Protein AF-A0A7C1U341-F1 (afdb_monomer_lite)

Radius of gyration: 25.98 Å; chains: 1; bounding box: 57×52×59 Å

Sequence (168 aa):
TRSGGLAPYSNKGPGVALSAPAGGSGEGVLSLSNTGALLPDADGYAAYNGTSLAAAEVSAAVSLLLSYSPGLSAGQVLDLLQKTAQPFPQGSGCDQGVCGAGILDVAAALREAPVIAAAASAAPAPASSGGGGGCVMKGGTGDLSWGMFFFWLLFLRRKCIGRHEAGR

Foldseek 3Di:
DVLLADAPPDAWFQPAAAWEDFAHDVGFDKDWDAPDPPDGDDIDIDGGGDVVVRVVVLVVLLVVLCVQPVPDDPVNSSCLQLVQADAGDPPRNDDCGTNHSHYGDSPSSSVPRDRPPPPCPPPPDPPPDDDDDDDDDDDDDDDDDDDDPDDDDDDDDDDDDDDDDDDD

Secondary structure (DSSP, 8-state):
-TTSPPPTT---STT---B-----TT-PEEEEEE--SSS---EEEEEE-SHHHHHHHHHHHHHHHHHH-TT--HHHHHHHHHHTPBPPPTTSS--HHHH-S-B--HHHHHHHS----------------------------------S----S---------------

Structure (mmCIF, N/CA/C/O backbone):
data_AF-A0A7C1U341-F1
#
_entry.id   AF-A0A7C1U341-F1
#
loop_
_atom_site.group_PDB
_atom_site.id
_atom_site.type_symbol
_atom_site.label_atom_id
_atom_site.label_alt_id
_atom_site.label_comp_id
_atom_site.label_asym_id
_atom_site.label_entity_id
_atom_site.label_seq_id
_atom_site.pdbx_PDB_ins_code
_atom_site.Cartn_x
_atom_site.Cartn_y
_atom_site.Cartn_z
_atom_site.occupancy
_atom_site.B_iso_or_equiv
_atom_site.auth_seq_id
_atom_site.auth_comp_id
_atom_site.auth_asym_id
_atom_site.auth_atom_id
_atom_site.pdbx_PDB_model_num
ATOM 1 N N . THR A 1 1 ? 10.701 -0.192 -0.120 1.00 88.62 1 THR A N 1
ATOM 2 C CA . THR A 1 1 ? 11.593 -1.127 -0.847 1.00 88.62 1 THR A CA 1
ATOM 3 C C . THR A 1 1 ? 11.441 -2.530 -0.277 1.00 88.62 1 THR A C 1
ATOM 5 O O . THR A 1 1 ? 10.748 -2.677 0.725 1.00 88.62 1 THR A O 1
ATOM 8 N N . ARG A 1 2 ? 12.083 -3.561 -0.860 1.00 87.50 2 ARG A N 1
ATOM 9 C CA . ARG A 1 2 ? 12.055 -4.944 -0.324 1.00 87.50 2 ARG A CA 1
ATOM 10 C C . ARG A 1 2 ? 12.492 -5.031 1.146 1.00 87.50 2 ARG A C 1
ATOM 12 O O . ARG A 1 2 ? 11.953 -5.832 1.892 1.00 87.50 2 ARG A O 1
ATOM 19 N N . SER A 1 3 ? 13.437 -4.193 1.571 1.00 88.56 3 SER A N 1
ATOM 20 C CA . SER A 1 3 ? 13.925 -4.138 2.955 1.00 88.56 3 SER A CA 1
ATOM 21 C C . SER A 1 3 ? 13.025 -3.343 3.911 1.00 88.56 3 SER A C 1
ATOM 23 O O . SER A 1 3 ? 13.414 -3.111 5.049 1.00 88.56 3 SER A O 1
ATOM 25 N N . GLY A 1 4 ? 11.860 -2.864 3.458 1.00 89.38 4 GLY A N 1
ATOM 26 C CA . GLY A 1 4 ? 10.988 -1.976 4.236 1.00 89.38 4 GLY A CA 1
ATOM 27 C C . GLY A 1 4 ? 11.479 -0.524 4.326 1.00 89.38 4 GLY A C 1
ATOM 28 O O . GLY A 1 4 ? 10.895 0.270 5.053 1.00 89.38 4 GLY A O 1
ATOM 29 N N . GLY A 1 5 ? 12.534 -0.166 3.585 1.00 90.44 5 GLY A N 1
ATOM 30 C CA . GLY A 1 5 ? 13.067 1.197 3.503 1.00 90.44 5 GLY A CA 1
ATOM 31 C C . GLY A 1 5 ? 12.276 2.127 2.582 1.00 90.44 5 GLY A C 1
ATOM 32 O O . GLY A 1 5 ? 11.549 1.666 1.691 1.00 90.44 5 GLY A O 1
ATOM 33 N N . LEU A 1 6 ? 12.475 3.439 2.746 1.00 91.31 6 LEU A N 1
ATOM 34 C CA . LEU A 1 6 ? 11.932 4.450 1.833 1.00 91.31 6 LEU A CA 1
ATOM 35 C C . LEU A 1 6 ? 12.548 4.302 0.434 1.00 91.31 6 LEU A C 1
ATOM 37 O O . LEU A 1 6 ? 13.767 4.231 0.280 1.00 91.31 6 LEU A O 1
ATOM 41 N N . ALA A 1 7 ? 11.713 4.270 -0.605 1.00 92.44 7 ALA A N 1
ATOM 42 C CA . ALA A 1 7 ? 12.200 4.290 -1.981 1.00 92.44 7 ALA A CA 1
ATOM 43 C C . ALA A 1 7 ? 12.650 5.712 -2.379 1.00 92.44 7 ALA A C 1
ATOM 45 O O . ALA A 1 7 ? 11.974 6.676 -2.017 1.00 92.44 7 ALA A O 1
ATOM 46 N N . PRO A 1 8 ? 13.732 5.874 -3.165 1.00 90.06 8 PRO A N 1
ATOM 47 C CA . PRO A 1 8 ? 14.307 7.191 -3.466 1.00 90.06 8 PRO A CA 1
ATOM 48 C C . PRO A 1 8 ? 13.370 8.116 -4.260 1.00 90.06 8 PRO A C 1
ATOM 50 O O . PRO A 1 8 ? 13.494 9.333 -4.171 1.00 90.06 8 PRO A O 1
ATOM 53 N N . TYR A 1 9 ? 12.427 7.549 -5.016 1.00 90.88 9 TYR A N 1
ATOM 54 C CA . TYR A 1 9 ? 11.414 8.281 -5.784 1.00 90.88 9 TYR A CA 1
ATOM 55 C C . TYR A 1 9 ? 10.134 8.581 -4.991 1.00 90.88 9 TYR A C 1
ATOM 57 O O . TYR A 1 9 ? 9.243 9.250 -5.510 1.00 90.88 9 TYR A O 1
ATOM 65 N N . SER A 1 10 ? 9.982 8.044 -3.776 1.00 91.56 10 SER A N 1
ATOM 66 C CA . SER A 1 10 ? 8.745 8.211 -3.016 1.00 91.56 10 SER A CA 1
ATOM 67 C C . SER A 1 10 ? 8.647 9.618 -2.436 1.00 91.56 10 SER A C 1
ATOM 69 O O . SER A 1 10 ? 9.589 10.123 -1.820 1.00 91.56 10 SER A O 1
ATOM 71 N N . ASN A 1 11 ? 7.464 10.219 -2.559 1.00 92.31 11 ASN A N 1
ATOM 72 C CA . ASN A 1 11 ? 7.125 11.401 -1.776 1.00 92.31 11 ASN A CA 1
ATOM 73 C C . ASN A 1 11 ? 7.033 11.034 -0.287 1.00 92.31 11 ASN A C 1
ATOM 75 O O . ASN A 1 11 ? 6.775 9.881 0.066 1.00 92.31 11 ASN A O 1
ATOM 79 N N . LYS A 1 12 ? 7.271 12.029 0.572 1.00 94.31 12 LYS A N 1
ATOM 80 C CA . LYS A 1 12 ? 7.336 11.895 2.031 1.00 94.31 12 LYS A CA 1
ATOM 81 C C . LYS A 1 12 ? 6.703 13.094 2.725 1.00 94.31 12 LYS A C 1
ATOM 83 O O . LYS A 1 12 ? 6.685 14.188 2.157 1.00 94.31 12 LYS A O 1
ATOM 88 N N . GLY A 1 13 ? 6.242 12.892 3.953 1.00 93.62 13 GLY A N 1
ATOM 89 C CA . GLY A 1 13 ? 5.710 13.942 4.818 1.00 93.62 13 GLY A CA 1
ATOM 90 C C . GLY A 1 13 ? 4.380 13.570 5.480 1.00 93.62 13 GLY A C 1
ATOM 91 O O . GLY A 1 13 ? 3.850 12.483 5.250 1.00 93.62 13 GLY A O 1
ATOM 92 N N . PRO A 1 14 ? 3.793 14.500 6.253 1.00 89.88 14 PRO A N 1
ATOM 93 C CA . PRO A 1 14 ? 2.654 14.216 7.130 1.00 89.88 14 PRO A CA 1
ATOM 94 C C . PRO A 1 14 ? 1.353 13.880 6.388 1.00 89.88 14 PRO A C 1
ATOM 96 O O . PRO A 1 14 ? 0.421 13.366 6.991 1.00 89.88 14 PRO A O 1
ATOM 99 N N . GLY A 1 15 ? 1.268 14.168 5.085 1.00 92.69 15 GLY A N 1
ATOM 100 C CA . GLY A 1 15 ? 0.119 13.795 4.254 1.00 92.69 15 GLY A CA 1
ATOM 101 C C . GLY A 1 15 ? 0.118 12.330 3.801 1.00 92.69 15 GLY A C 1
ATOM 102 O O . GLY A 1 15 ? -0.843 11.898 3.168 1.00 92.69 15 GLY A O 1
ATOM 103 N N . VAL A 1 16 ? 1.181 11.565 4.074 1.00 95.75 16 VAL A N 1
ATOM 104 C CA . VAL A 1 16 ? 1.242 10.138 3.734 1.00 95.75 16 VAL A CA 1
ATOM 105 C C . VAL A 1 16 ? 0.470 9.344 4.784 1.00 95.75 16 VAL A C 1
ATOM 107 O O . VAL A 1 16 ? 0.831 9.335 5.955 1.00 95.75 16 VAL A O 1
ATOM 110 N N . ALA A 1 17 ? -0.586 8.649 4.365 1.00 95.62 17 ALA A N 1
ATOM 111 C CA . ALA A 1 17 ? -1.408 7.860 5.279 1.00 95.62 17 ALA A CA 1
ATOM 112 C C . ALA A 1 17 ? -0.734 6.546 5.715 1.00 95.62 17 ALA A C 1
ATOM 114 O O . ALA A 1 17 ? -0.780 6.181 6.890 1.00 95.62 17 ALA A O 1
ATOM 115 N N . LEU A 1 18 ? -0.128 5.833 4.764 1.00 96.44 18 LEU A N 1
ATOM 116 C CA . LEU A 1 18 ? 0.410 4.477 4.894 1.00 96.44 18 LEU A CA 1
ATOM 117 C C . LEU A 1 18 ? 1.380 4.223 3.727 1.00 96.44 18 LEU A C 1
ATOM 119 O O . LEU A 1 18 ? 1.211 4.793 2.648 1.00 96.44 18 LEU A O 1
ATOM 123 N N . SER A 1 19 ? 2.353 3.336 3.920 1.00 97.00 19 SER A N 1
ATOM 124 C CA . SER A 1 19 ? 3.247 2.837 2.873 1.00 97.00 19 SER A CA 1
ATOM 125 C C . SER A 1 19 ? 2.896 1.412 2.440 1.00 97.00 19 SER A C 1
ATOM 127 O O . SER A 1 19 ? 2.407 0.611 3.228 1.00 97.00 19 SER A O 1
ATOM 129 N N . ALA A 1 20 ? 3.215 1.056 1.198 1.00 96.56 20 ALA A N 1
ATOM 130 C CA . ALA A 1 20 ? 3.124 -0.316 0.699 1.00 96.56 20 ALA A CA 1
ATOM 131 C C . ALA A 1 20 ? 4.317 -0.640 -0.225 1.00 96.56 20 ALA A C 1
ATOM 133 O O . ALA A 1 20 ? 4.991 0.281 -0.713 1.00 96.56 20 ALA A O 1
ATOM 134 N N . PRO A 1 21 ? 4.637 -1.926 -0.441 1.00 93.94 21 PRO A N 1
ATOM 135 C CA . PRO A 1 21 ? 5.642 -2.357 -1.407 1.00 93.94 21 PRO A CA 1
ATOM 136 C C . PRO A 1 21 ? 5.438 -1.783 -2.824 1.00 93.94 21 PRO A C 1
ATOM 138 O O . PRO A 1 21 ? 4.466 -2.036 -3.517 1.00 93.94 21 PRO A O 1
ATOM 141 N N . ALA A 1 22 ? 6.420 -1.015 -3.297 1.00 93.06 22 ALA A N 1
ATOM 142 C CA . ALA A 1 22 ? 6.383 -0.363 -4.614 1.00 93.06 22 ALA A CA 1
ATOM 143 C C . ALA A 1 22 ? 7.684 -0.527 -5.412 1.00 93.06 22 ALA A C 1
ATOM 145 O O . ALA A 1 22 ? 7.913 0.196 -6.383 1.00 93.06 22 ALA A O 1
ATOM 146 N N . GLY A 1 23 ? 8.554 -1.433 -4.965 1.00 91.56 23 GLY A N 1
ATOM 147 C CA . GLY A 1 23 ? 9.888 -1.643 -5.511 1.00 91.56 23 GLY A CA 1
ATOM 148 C C . GLY A 1 23 ? 10.966 -0.722 -4.922 1.00 91.56 23 GLY A C 1
ATOM 149 O O . GLY A 1 23 ? 10.809 -0.163 -3.827 1.00 91.56 23 GLY A O 1
ATOM 150 N N . GLY A 1 24 ? 12.104 -0.626 -5.603 1.00 88.69 24 GLY A N 1
ATOM 151 C CA . GLY A 1 24 ? 13.280 0.138 -5.194 1.00 88.69 24 GLY A CA 1
ATOM 152 C C . GLY A 1 24 ? 14.427 0.025 -6.198 1.00 88.69 24 GLY A C 1
ATOM 153 O O . GLY A 1 24 ? 14.288 -0.576 -7.262 1.00 88.69 24 GLY A O 1
ATOM 154 N N . SER A 1 25 ? 15.581 0.605 -5.865 1.00 82.19 25 SER A N 1
ATOM 155 C CA . SER A 1 25 ? 16.777 0.552 -6.714 1.00 82.19 25 SER A CA 1
ATOM 156 C C . SER A 1 25 ? 17.189 -0.896 -6.995 1.00 82.19 25 SER A C 1
ATOM 158 O O . SER A 1 25 ? 17.672 -1.580 -6.099 1.00 82.19 25 SER A O 1
ATOM 160 N N . GLY A 1 26 ? 16.979 -1.353 -8.233 1.00 80.50 26 GLY A N 1
ATOM 161 C CA . GLY A 1 26 ? 17.281 -2.722 -8.668 1.00 80.50 26 GLY A CA 1
ATOM 162 C C . GLY A 1 26 ? 16.271 -3.792 -8.234 1.00 80.50 26 GLY A C 1
ATOM 163 O O . GLY A 1 26 ? 16.487 -4.959 -8.527 1.00 80.50 26 GLY A O 1
ATOM 164 N N . GLU A 1 27 ? 15.171 -3.421 -7.572 1.00 86.56 27 GLU A N 1
ATOM 165 C CA . GLU A 1 27 ? 14.247 -4.367 -6.929 1.00 86.56 27 GLU A CA 1
ATOM 166 C C . GLU A 1 27 ? 12.787 -4.024 -7.243 1.00 86.56 27 GLU A C 1
ATOM 168 O O . GLU A 1 27 ? 12.045 -3.578 -6.368 1.00 86.56 27 GLU A O 1
ATOM 173 N N . GLY A 1 28 ? 12.383 -4.184 -8.505 1.00 90.44 28 GLY A N 1
ATOM 174 C CA . GLY A 1 28 ? 11.016 -3.899 -8.950 1.00 90.44 28 GLY A CA 1
ATOM 175 C C . GLY A 1 28 ? 9.990 -4.959 -8.555 1.00 90.44 28 GLY A C 1
ATOM 176 O O . GLY A 1 28 ? 10.317 -6.123 -8.323 1.00 90.44 28 GLY A O 1
ATOM 177 N N . VAL A 1 29 ? 8.725 -4.545 -8.505 1.00 93.38 29 VAL A N 1
ATOM 178 C CA . VAL A 1 29 ? 7.576 -5.437 -8.327 1.00 93.38 29 VAL A CA 1
ATOM 179 C C . VAL A 1 29 ? 7.293 -6.124 -9.656 1.00 93.38 29 VAL A C 1
ATOM 181 O O . VAL A 1 29 ? 6.994 -5.462 -10.653 1.00 93.38 29 VAL A O 1
ATOM 184 N N . LEU A 1 30 ? 7.397 -7.451 -9.677 1.00 94.44 30 LEU A N 1
ATOM 185 C CA . LEU A 1 30 ? 7.090 -8.247 -10.858 1.00 94.44 30 LEU A CA 1
ATOM 186 C C . LEU A 1 30 ? 5.589 -8.164 -11.153 1.00 94.44 30 LEU A C 1
ATOM 188 O O . LEU A 1 30 ? 4.771 -8.543 -10.318 1.00 94.44 30 LEU A O 1
ATOM 192 N N . SER A 1 31 ? 5.234 -7.660 -12.329 1.00 93.25 31 SER A N 1
ATOM 193 C CA . SER A 1 31 ? 3.849 -7.521 -12.781 1.00 93.25 31 SER A CA 1
ATOM 194 C C . SER A 1 31 ? 3.686 -8.084 -14.186 1.00 93.25 31 SER A C 1
ATOM 196 O O . SER A 1 31 ? 4.659 -8.218 -14.932 1.00 93.25 31 SER A O 1
ATOM 198 N N . LEU A 1 32 ? 2.443 -8.403 -14.540 1.00 93.94 32 LEU A N 1
ATOM 199 C CA . LEU A 1 32 ? 2.075 -8.796 -15.897 1.00 93.94 32 LEU A CA 1
ATOM 200 C C . LEU A 1 32 ? 2.360 -7.647 -16.870 1.00 93.94 32 LEU A C 1
ATOM 202 O O . LEU A 1 32 ? 2.148 -6.478 -16.540 1.00 93.94 32 LEU A O 1
ATOM 206 N N . SER A 1 33 ? 2.853 -7.988 -18.054 1.00 93.94 33 SER A N 1
ATOM 207 C CA . SER A 1 33 ? 3.240 -7.035 -19.088 1.00 93.94 33 SER A CA 1
ATOM 208 C C . SER A 1 33 ? 2.942 -7.583 -20.481 1.00 93.94 33 SER A C 1
ATOM 210 O O . SER A 1 33 ? 2.774 -8.785 -20.664 1.00 93.94 33 SER A O 1
ATOM 212 N N . ASN A 1 34 ? 2.904 -6.681 -21.456 1.00 92.75 34 ASN A N 1
ATOM 213 C CA . ASN A 1 34 ? 2.864 -6.988 -22.879 1.00 92.75 34 ASN A CA 1
ATOM 214 C C . ASN A 1 34 ? 4.220 -6.622 -23.495 1.00 92.75 34 ASN A C 1
ATOM 216 O O . ASN A 1 34 ? 4.710 -5.511 -23.282 1.00 92.75 34 ASN A O 1
ATOM 220 N N . THR A 1 35 ? 4.814 -7.525 -24.274 1.00 90.31 35 THR A N 1
ATOM 221 C CA . THR A 1 35 ? 6.134 -7.312 -24.900 1.00 90.31 35 THR A CA 1
ATOM 222 C C . THR A 1 35 ? 6.107 -6.326 -26.063 1.00 90.31 35 THR A C 1
ATOM 224 O O . THR A 1 35 ? 7.153 -5.813 -26.464 1.00 90.31 35 THR A O 1
ATOM 227 N N . GLY A 1 36 ? 4.929 -6.055 -26.621 1.00 90.44 36 GLY A N 1
ATOM 228 C CA . GLY A 1 36 ? 4.787 -5.167 -27.763 1.00 90.44 36 GLY A CA 1
ATOM 229 C C . GLY A 1 36 ? 4.915 -3.689 -27.387 1.00 90.44 36 GLY A C 1
ATOM 230 O O . GLY A 1 36 ? 4.368 -3.225 -26.389 1.00 90.44 36 GLY A O 1
ATOM 231 N N . ALA A 1 37 ? 5.627 -2.926 -28.221 1.00 85.25 37 ALA A N 1
ATOM 232 C CA . ALA A 1 37 ? 5.912 -1.511 -27.966 1.00 85.25 37 ALA A CA 1
ATOM 233 C C . ALA A 1 37 ? 4.731 -0.569 -28.271 1.00 85.25 37 ALA A C 1
ATOM 235 O O . ALA A 1 37 ? 4.605 0.480 -27.645 1.00 85.25 37 ALA A O 1
ATOM 236 N N . LEU A 1 38 ? 3.892 -0.920 -29.254 1.00 89.62 38 LEU A N 1
ATOM 23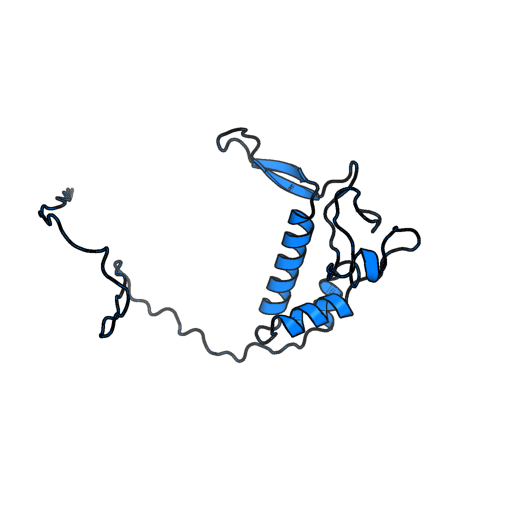7 C CA . LEU A 1 38 ? 2.763 -0.096 -29.723 1.00 89.62 38 LEU A CA 1
ATOM 238 C C . LEU A 1 38 ? 1.458 -0.885 -29.904 1.00 89.62 38 LEU A C 1
ATOM 240 O O . LEU A 1 38 ? 0.381 -0.296 -29.889 1.00 89.62 38 LEU A O 1
ATOM 244 N N . LEU A 1 39 ? 1.547 -2.203 -30.086 1.00 93.50 39 LEU A N 1
ATOM 245 C CA . LEU A 1 39 ? 0.418 -3.120 -30.230 1.00 93.50 39 LEU A CA 1
ATOM 246 C C . LEU A 1 39 ? 0.615 -4.310 -29.279 1.00 93.50 39 LEU A C 1
ATOM 248 O O . LEU A 1 39 ? 1.758 -4.578 -28.898 1.00 93.50 39 LEU A O 1
ATOM 252 N N . PRO A 1 40 ? -0.456 -5.022 -28.889 1.00 91.50 40 PRO A N 1
ATOM 253 C CA . PRO A 1 40 ? -0.328 -6.306 -28.207 1.00 91.50 40 PRO A CA 1
ATOM 254 C C . PRO A 1 40 ? 0.520 -7.284 -29.030 1.00 91.50 40 PRO A C 1
ATOM 256 O O . PRO A 1 40 ? 0.360 -7.344 -30.249 1.00 91.50 40 PRO A O 1
ATOM 259 N N . ASP A 1 41 ? 1.411 -8.020 -28.371 1.00 94.62 41 ASP A N 1
ATOM 260 C CA . ASP A 1 41 ? 2.283 -9.019 -28.997 1.00 94.62 41 ASP A CA 1
ATOM 261 C C . ASP A 1 41 ? 2.279 -10.312 -28.172 1.00 94.62 41 ASP A C 1
ATOM 263 O O . ASP A 1 41 ? 1.421 -11.166 -28.392 1.00 94.62 41 ASP A O 1
ATOM 267 N N . ALA A 1 42 ? 3.169 -10.436 -27.183 1.00 93.94 42 ALA A N 1
ATOM 268 C CA . ALA A 1 42 ? 3.208 -11.576 -26.279 1.00 93.94 42 ALA A CA 1
ATOM 269 C C . ALA A 1 42 ? 3.001 -11.155 -24.820 1.00 93.94 42 ALA A C 1
ATOM 271 O O . ALA A 1 42 ? 3.439 -10.088 -24.376 1.00 93.94 42 ALA A O 1
ATOM 272 N N . ASP A 1 43 ? 2.366 -12.046 -24.062 1.00 95.19 43 ASP A N 1
ATOM 273 C CA . ASP A 1 43 ? 2.277 -11.933 -22.614 1.00 95.19 43 ASP A CA 1
ATOM 274 C C . ASP A 1 43 ? 3.660 -12.129 -21.991 1.00 95.19 43 ASP A C 1
ATOM 276 O O . ASP A 1 43 ? 4.451 -12.985 -22.398 1.00 95.19 43 ASP A O 1
ATOM 280 N N . GLY A 1 44 ? 3.950 -11.350 -20.959 1.00 93.56 44 GLY A N 1
ATOM 281 C CA . GLY A 1 44 ? 5.205 -11.447 -20.241 1.00 93.56 44 GLY A CA 1
ATOM 282 C C . GLY A 1 44 ? 5.117 -10.907 -18.828 1.00 93.56 44 GLY A C 1
ATOM 283 O O . GLY A 1 44 ? 4.055 -10.560 -18.309 1.00 93.56 44 GLY A O 1
ATOM 284 N N . TYR A 1 45 ? 6.287 -10.815 -18.209 1.00 93.06 45 TYR A N 1
ATOM 285 C CA . TYR A 1 45 ? 6.458 -10.220 -16.897 1.00 93.06 45 TYR A CA 1
ATOM 286 C C . TYR A 1 45 ? 7.516 -9.130 -16.966 1.00 93.06 45 TYR A C 1
ATOM 288 O O . TYR A 1 45 ? 8.552 -9.295 -17.612 1.00 93.06 45 TYR A O 1
ATOM 296 N N . ALA A 1 46 ? 7.270 -8.028 -16.269 1.00 92.69 46 ALA A N 1
ATOM 297 C CA . ALA A 1 46 ? 8.232 -6.949 -16.123 1.00 92.69 46 ALA A CA 1
ATOM 298 C C . ALA A 1 46 ? 8.268 -6.464 -14.674 1.00 92.69 46 ALA A C 1
ATOM 300 O O . ALA A 1 46 ? 7.276 -6.530 -13.948 1.00 92.69 46 ALA A O 1
ATOM 301 N N . ALA A 1 47 ? 9.438 -5.999 -14.243 1.00 93.62 47 ALA A N 1
ATOM 302 C CA . ALA A 1 47 ? 9.627 -5.439 -12.916 1.00 93.62 47 ALA A CA 1
ATOM 303 C C . ALA A 1 47 ? 9.402 -3.923 -12.963 1.00 93.62 47 ALA A C 1
ATOM 305 O O . ALA A 1 47 ? 10.123 -3.208 -13.662 1.00 93.62 47 ALA A O 1
ATOM 306 N N . TYR A 1 48 ? 8.425 -3.434 -12.201 1.00 92.88 48 TYR A N 1
ATOM 307 C CA . TYR A 1 48 ? 8.085 -2.013 -12.140 1.00 92.88 48 TYR A CA 1
ATOM 308 C C . TYR A 1 48 ? 8.423 -1.405 -10.783 1.00 92.88 48 TYR A C 1
ATOM 310 O O . TYR A 1 48 ? 8.360 -2.060 -9.744 1.00 92.88 48 TYR A O 1
ATOM 318 N N . ASN A 1 49 ? 8.754 -0.118 -10.800 1.00 93.75 49 ASN A N 1
ATOM 319 C CA . ASN A 1 49 ? 8.983 0.686 -9.609 1.00 93.75 49 ASN A CA 1
ATOM 320 C C . ASN A 1 49 ? 8.063 1.899 -9.657 1.00 93.75 49 ASN A C 1
ATOM 322 O O . ASN A 1 49 ? 7.997 2.578 -10.681 1.00 93.75 49 ASN A O 1
ATOM 326 N N . GLY A 1 50 ? 7.391 2.205 -8.552 1.00 93.38 50 GLY A N 1
ATOM 327 C CA . GLY A 1 50 ? 6.612 3.434 -8.461 1.00 93.38 50 GLY A CA 1
ATOM 328 C C . GLY A 1 50 ? 5.529 3.386 -7.401 1.00 93.38 50 GLY A C 1
ATOM 329 O O . GLY A 1 50 ? 4.997 2.330 -7.072 1.00 93.38 50 GLY A O 1
ATOM 330 N N . THR A 1 51 ? 5.161 4.558 -6.891 1.00 94.25 51 THR A N 1
ATOM 331 C CA . THR A 1 51 ? 4.077 4.701 -5.910 1.00 94.25 51 THR A CA 1
ATOM 332 C C . THR A 1 51 ? 2.721 4.259 -6.463 1.00 94.25 51 THR A C 1
ATOM 334 O O . THR A 1 51 ? 1.865 3.852 -5.687 1.00 94.25 51 THR A O 1
ATOM 337 N N . SER A 1 52 ? 2.535 4.245 -7.789 1.00 95.06 52 SER A N 1
ATOM 338 C CA . SER A 1 52 ? 1.353 3.666 -8.439 1.00 95.06 52 SER A CA 1
ATOM 339 C C . SER A 1 52 ? 1.149 2.186 -8.098 1.00 95.06 52 SER A C 1
ATOM 341 O O . SER A 1 52 ? 0.006 1.753 -7.990 1.00 95.06 52 SER A O 1
ATOM 343 N N . LEU A 1 53 ? 2.227 1.424 -7.877 1.00 94.69 53 LEU A N 1
ATOM 344 C CA . LEU A 1 53 ? 2.138 0.017 -7.478 1.00 94.69 53 LEU A CA 1
ATOM 345 C C . LEU A 1 53 ? 1.714 -0.108 -6.010 1.00 94.69 53 LEU A C 1
ATOM 347 O O . LEU A 1 53 ? 0.811 -0.879 -5.710 1.00 94.69 53 LEU A O 1
ATOM 351 N N . ALA A 1 54 ? 2.271 0.727 -5.124 1.00 95.75 54 ALA A N 1
ATOM 352 C CA . ALA A 1 54 ? 1.817 0.808 -3.733 1.00 95.75 54 ALA A CA 1
ATOM 353 C C . ALA A 1 54 ? 0.333 1.204 -3.647 1.00 95.75 54 ALA A C 1
ATOM 355 O O . ALA A 1 54 ? -0.426 0.620 -2.879 1.00 95.75 54 ALA A O 1
ATOM 356 N N . ALA A 1 55 ? -0.109 2.167 -4.461 1.00 96.50 55 ALA A N 1
ATOM 357 C CA . ALA A 1 55 ? -1.510 2.576 -4.516 1.00 96.50 55 ALA A CA 1
ATOM 358 C C . ALA A 1 55 ? -2.429 1.450 -5.025 1.00 96.50 55 ALA A C 1
ATOM 360 O O . ALA A 1 55 ? -3.526 1.267 -4.491 1.00 96.50 55 ALA A O 1
ATOM 361 N N . ALA A 1 56 ? -1.986 0.679 -6.025 1.00 96.19 56 ALA A N 1
ATOM 362 C CA . ALA A 1 56 ? -2.717 -0.488 -6.517 1.00 96.19 56 ALA A CA 1
ATOM 363 C C . ALA A 1 56 ? -2.844 -1.576 -5.436 1.00 96.19 56 ALA A C 1
ATOM 365 O O . ALA A 1 56 ? -3.929 -2.126 -5.250 1.00 96.19 56 ALA A O 1
ATOM 366 N N . GLU A 1 57 ? -1.778 -1.833 -4.676 1.00 96.69 57 GLU A N 1
ATOM 367 C CA . GLU A 1 57 ? -1.781 -2.800 -3.573 1.00 96.69 57 GLU A CA 1
ATOM 368 C C . GLU A 1 57 ? -2.734 -2.384 -2.442 1.00 96.69 57 GLU A C 1
ATOM 370 O O . GLU A 1 57 ? -3.557 -3.184 -1.992 1.00 96.69 57 GLU A O 1
ATOM 375 N N . VAL A 1 58 ? -2.713 -1.108 -2.041 1.00 98.00 58 VAL A N 1
ATOM 376 C CA . VAL A 1 58 ? -3.671 -0.574 -1.059 1.00 98.00 58 VAL A CA 1
ATOM 377 C C . VAL A 1 58 ? -5.104 -0.675 -1.589 1.00 98.00 58 VAL A C 1
ATOM 379 O O . VAL A 1 58 ? -6.000 -1.080 -0.853 1.00 98.00 58 VAL A O 1
ATOM 382 N N . SER A 1 59 ? -5.337 -0.388 -2.872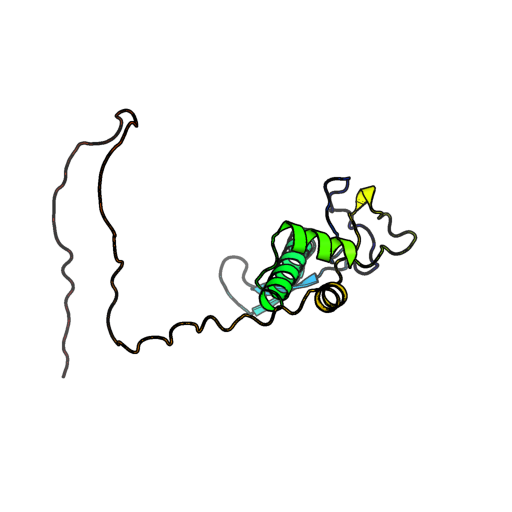 1.00 98.00 59 SER A N 1
ATOM 383 C CA . SE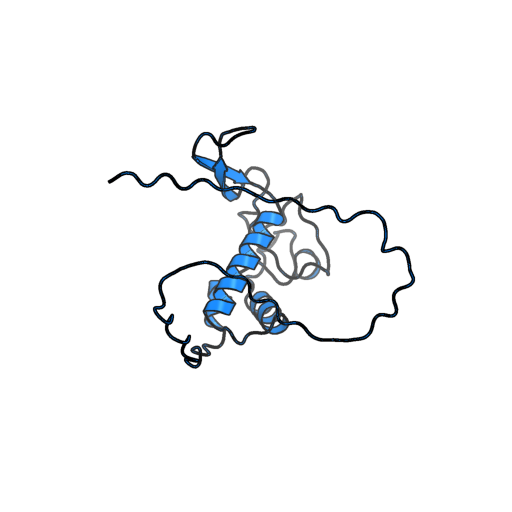R A 1 59 ? -6.668 -0.520 -3.490 1.00 98.00 59 SER A CA 1
ATOM 384 C C . SER A 1 59 ? -7.176 -1.967 -3.473 1.00 98.00 59 SER A C 1
ATOM 386 O O . SER A 1 59 ? -8.360 -2.213 -3.215 1.00 98.00 59 SER A O 1
ATOM 388 N N . ALA A 1 60 ? -6.285 -2.937 -3.692 1.00 97.12 60 ALA A N 1
ATOM 389 C CA . ALA A 1 60 ? -6.603 -4.358 -3.579 1.00 97.12 60 ALA A CA 1
ATOM 390 C C . ALA A 1 60 ? -6.947 -4.748 -2.130 1.00 97.12 60 ALA A C 1
ATOM 392 O O . ALA A 1 60 ? -7.950 -5.427 -1.902 1.00 97.12 60 ALA A O 1
ATOM 393 N N . ALA A 1 61 ? -6.183 -4.263 -1.146 1.00 97.94 61 ALA A N 1
ATOM 394 C CA . ALA A 1 61 ? -6.462 -4.495 0.272 1.00 97.94 61 ALA A CA 1
ATOM 395 C C . ALA A 1 61 ? -7.821 -3.921 0.701 1.00 97.94 61 ALA A C 1
ATOM 397 O O . ALA A 1 61 ? -8.604 -4.611 1.354 1.00 97.94 61 ALA A O 1
ATOM 398 N N . VAL A 1 62 ? -8.138 -2.693 0.278 1.00 97.94 62 VAL A N 1
ATOM 399 C CA . VAL A 1 62 ? -9.449 -2.066 0.509 1.00 97.94 62 VAL A CA 1
ATOM 400 C C . VAL A 1 62 ? -10.568 -2.905 -0.106 1.00 97.94 62 VAL A C 1
ATOM 402 O O . VAL A 1 62 ? -11.571 -3.168 0.552 1.00 97.94 62 VAL A O 1
ATOM 405 N N . SER A 1 63 ? -10.390 -3.379 -1.341 1.00 97.38 63 SER A N 1
ATOM 406 C CA . SER A 1 63 ? -11.387 -4.217 -2.022 1.00 97.38 63 SER A CA 1
ATOM 407 C C . SER A 1 63 ? -11.642 -5.528 -1.272 1.00 97.38 63 SER A C 1
ATOM 409 O O . SER A 1 63 ? -12.788 -5.963 -1.147 1.00 97.38 63 SER A O 1
ATOM 411 N N . LEU A 1 64 ? -10.589 -6.140 -0.727 1.00 96.19 64 LEU A N 1
ATOM 412 C CA . LEU A 1 64 ? -10.698 -7.360 0.069 1.00 96.19 64 LEU A CA 1
ATOM 413 C C . LEU A 1 64 ? -11.395 -7.106 1.412 1.00 96.19 64 LEU A C 1
ATOM 415 O O . LEU A 1 64 ? -12.279 -7.872 1.793 1.00 96.19 64 LEU A O 1
ATOM 419 N N . LEU A 1 65 ? -11.064 -6.005 2.091 1.00 95.88 65 LEU A N 1
ATOM 420 C CA . LEU A 1 65 ? -11.738 -5.589 3.323 1.00 95.88 65 LEU A CA 1
ATOM 421 C C . LEU A 1 65 ? -13.228 -5.334 3.103 1.00 95.88 65 LEU A C 1
ATOM 423 O O . LEU A 1 65 ? -14.037 -5.789 3.902 1.00 95.88 65 LEU A O 1
ATOM 427 N N . LEU A 1 66 ? -13.598 -4.660 2.014 1.00 95.31 66 LEU A N 1
ATOM 428 C CA . LEU A 1 66 ? -14.999 -4.406 1.673 1.00 95.31 66 LEU A CA 1
ATOM 429 C C . LEU A 1 66 ? -15.732 -5.678 1.233 1.00 95.31 66 LEU A C 1
ATOM 431 O O . LEU A 1 66 ? -16.923 -5.817 1.489 1.00 95.31 66 LEU A O 1
ATOM 435 N N . SER A 1 67 ? -15.032 -6.631 0.617 1.00 94.25 67 SER A N 1
ATOM 436 C CA . SER A 1 67 ? -15.610 -7.945 0.305 1.00 94.25 67 SER A CA 1
ATOM 437 C C . SER A 1 67 ? -15.878 -8.757 1.574 1.00 94.25 67 SER A C 1
ATOM 439 O O . SER A 1 67 ? -16.868 -9.479 1.653 1.00 94.25 67 SER A O 1
ATOM 441 N N . TYR A 1 68 ? -15.003 -8.630 2.574 1.00 93.31 68 TYR A N 1
ATOM 442 C CA . TYR A 1 68 ? -15.118 -9.314 3.860 1.00 93.31 68 TYR A CA 1
ATOM 443 C C . TYR A 1 68 ? -16.108 -8.635 4.819 1.00 93.31 68 TYR A C 1
ATOM 445 O O . TYR A 1 68 ? -16.827 -9.308 5.555 1.00 93.31 68 TYR A O 1
ATOM 453 N N . SER A 1 69 ? -16.159 -7.303 4.802 1.00 94.19 69 SER A N 1
ATOM 454 C CA . SER A 1 69 ? -16.996 -6.469 5.663 1.00 94.19 69 SER A CA 1
ATOM 455 C C . SER A 1 69 ? -17.585 -5.298 4.858 1.00 94.19 69 SER A C 1
ATOM 457 O O . SER A 1 69 ? -17.054 -4.183 4.873 1.00 94.19 69 SER A O 1
ATOM 459 N N . PRO A 1 70 ? -18.703 -5.521 4.139 1.00 92.44 70 PRO A N 1
ATOM 460 C CA . PRO A 1 70 ? -19.260 -4.539 3.199 1.00 92.44 70 PRO A CA 1
ATOM 461 C C . PRO A 1 70 ? -19.770 -3.242 3.835 1.00 92.44 70 PRO A C 1
ATOM 463 O O . PRO A 1 70 ? -20.012 -2.265 3.132 1.00 92.44 70 PRO A O 1
ATOM 466 N N . GLY A 1 71 ? -19.974 -3.229 5.155 1.00 91.38 71 GLY A N 1
ATOM 467 C CA . GLY A 1 71 ? -20.488 -2.072 5.893 1.00 91.38 71 GLY A CA 1
ATOM 468 C C . GLY A 1 71 ? -19.428 -1.049 6.308 1.00 91.38 71 GLY A C 1
ATOM 469 O O . GLY A 1 71 ? -19.784 -0.054 6.939 1.00 91.38 71 GLY A O 1
ATOM 470 N N . LEU A 1 72 ? -18.144 -1.279 6.011 1.00 94.38 72 LEU A N 1
ATOM 471 C CA . LEU A 1 72 ? -17.077 -0.350 6.385 1.00 94.38 72 LEU A CA 1
ATOM 472 C C . LEU A 1 72 ? -17.159 0.952 5.573 1.00 94.38 72 LEU A C 1
ATOM 474 O O . LEU A 1 72 ? -17.170 0.950 4.343 1.00 94.38 72 LEU A O 1
ATOM 478 N N . SER A 1 73 ? -17.156 2.086 6.269 1.00 95.69 73 SER A N 1
ATOM 479 C CA . SER A 1 73 ? -16.970 3.407 5.660 1.00 95.69 73 SER A CA 1
ATOM 480 C C . SER A 1 73 ? -15.508 3.649 5.269 1.00 95.69 73 SER A C 1
ATOM 482 O O . SER A 1 73 ? -14.596 3.031 5.815 1.00 95.69 73 SER A O 1
ATOM 484 N N . ALA A 1 74 ? -15.258 4.616 4.380 1.00 96.19 74 ALA A N 1
ATOM 485 C CA . ALA A 1 74 ? -13.899 4.971 3.962 1.00 96.19 74 ALA A CA 1
ATOM 486 C C . ALA A 1 74 ? -12.983 5.357 5.143 1.00 96.19 74 ALA A C 1
ATOM 488 O O . ALA A 1 74 ? -11.820 4.966 5.160 1.00 96.19 74 ALA A O 1
ATOM 489 N N . GLY A 1 75 ? -13.515 6.072 6.144 1.00 97.06 75 GLY A N 1
ATOM 490 C CA . GLY A 1 75 ? -12.772 6.418 7.359 1.00 97.06 75 GLY A CA 1
ATOM 491 C C . GLY A 1 75 ? -12.418 5.186 8.192 1.00 97.06 75 GLY A C 1
ATOM 492 O O . GLY A 1 75 ? -11.271 5.019 8.576 1.00 97.06 75 GLY A O 1
ATOM 493 N N . GLN A 1 76 ? -13.367 4.262 8.374 1.00 97.00 76 GLN A N 1
ATOM 494 C CA . GLN A 1 76 ? -13.109 3.011 9.096 1.00 97.00 76 GLN A CA 1
ATOM 495 C C . GLN A 1 76 ? -12.091 2.123 8.378 1.00 97.00 76 GLN A C 1
ATOM 497 O O . GLN A 1 76 ? -11.263 1.504 9.037 1.00 97.00 76 GLN A O 1
ATOM 502 N N . VAL A 1 77 ? -12.133 2.058 7.044 1.00 97.62 77 VAL A N 1
ATOM 503 C CA . VAL A 1 77 ? -11.126 1.330 6.260 1.00 97.62 77 VAL A CA 1
ATOM 504 C C . VAL A 1 77 ? -9.745 1.955 6.452 1.00 97.62 77 VAL A C 1
ATOM 506 O O . VAL A 1 77 ? -8.783 1.231 6.694 1.00 97.62 77 VAL A O 1
ATOM 509 N N . LEU A 1 78 ? -9.645 3.285 6.367 1.00 97.56 78 LEU A N 1
ATOM 510 C CA . LEU A 1 78 ? -8.388 3.998 6.575 1.00 97.56 78 LEU A CA 1
ATOM 511 C C . LEU A 1 78 ? -7.827 3.743 7.980 1.00 97.56 78 LEU A C 1
ATOM 513 O O . LEU A 1 78 ? -6.676 3.326 8.101 1.00 97.56 78 LEU A O 1
ATOM 517 N N . ASP A 1 79 ? -8.650 3.923 9.012 1.00 97.38 79 ASP A N 1
ATOM 518 C CA . ASP A 1 79 ? -8.260 3.716 10.407 1.00 97.38 79 ASP A CA 1
ATOM 519 C C . ASP A 1 79 ? -7.803 2.276 10.652 1.00 97.38 79 ASP A C 1
ATOM 521 O O . ASP A 1 79 ? -6.785 2.045 11.303 1.00 97.38 79 ASP A O 1
ATOM 525 N N . LEU A 1 80 ? -8.529 1.297 10.102 1.00 97.12 80 LEU A N 1
ATOM 526 C CA . LEU A 1 80 ? -8.177 -0.114 10.207 1.00 97.12 80 LEU A CA 1
ATOM 527 C C . LEU A 1 80 ? -6.805 -0.374 9.578 1.00 97.12 80 LEU A C 1
ATOM 529 O O . LEU A 1 80 ? -5.927 -0.909 10.249 1.00 97.12 80 LEU A O 1
ATOM 533 N N . LEU A 1 81 ? -6.598 0.060 8.331 1.00 98.06 81 LEU A N 1
ATOM 534 C CA . LEU A 1 81 ? -5.331 -0.125 7.621 1.00 98.06 81 LEU A CA 1
ATOM 535 C C . LEU A 1 81 ? -4.157 0.553 8.336 1.00 98.06 81 LEU A C 1
ATOM 537 O O . LEU A 1 81 ? -3.066 -0.011 8.376 1.00 98.06 81 LEU A O 1
ATOM 541 N N . GLN A 1 82 ? -4.363 1.742 8.908 1.00 97.69 82 GLN A N 1
ATOM 542 C CA . GLN A 1 82 ? -3.328 2.452 9.663 1.00 97.69 82 GLN A CA 1
ATOM 543 C C . GLN A 1 82 ? -3.028 1.781 11.007 1.00 97.69 82 GLN A C 1
ATOM 545 O O . GLN A 1 82 ? -1.860 1.636 11.364 1.00 97.69 82 GLN A O 1
ATOM 550 N N . LYS A 1 83 ? -4.058 1.337 11.738 1.00 97.75 83 LYS A N 1
ATOM 551 C CA . LYS A 1 83 ? -3.916 0.654 13.034 1.00 97.75 83 LYS A CA 1
ATOM 552 C C . LYS A 1 83 ? -3.197 -0.686 12.894 1.00 97.75 83 LYS A C 1
ATOM 554 O O . LYS A 1 83 ? -2.439 -1.067 13.783 1.00 97.75 83 LYS A O 1
ATOM 559 N N . THR A 1 84 ? -3.458 -1.413 11.812 1.00 97.88 84 THR A N 1
ATOM 560 C CA . THR A 1 84 ? -2.891 -2.748 11.589 1.00 97.88 84 THR A CA 1
ATOM 561 C C . THR A 1 84 ? -1.619 -2.737 10.759 1.00 97.88 84 THR A C 1
ATOM 563 O O . THR A 1 84 ? -1.096 -3.806 10.464 1.00 97.88 84 THR A O 1
ATOM 566 N N . ALA A 1 85 ? -1.124 -1.562 10.368 1.00 97.69 85 ALA A N 1
ATOM 567 C CA . ALA A 1 85 ? 0.098 -1.441 9.595 1.00 97.69 85 ALA A CA 1
ATOM 568 C C . ALA A 1 85 ? 1.292 -2.043 10.347 1.00 97.69 85 ALA A C 1
ATOM 570 O O . ALA A 1 85 ? 1.484 -1.825 11.546 1.00 97.69 85 ALA A O 1
ATOM 571 N N . GLN A 1 86 ? 2.138 -2.765 9.622 1.00 96.69 86 GLN A N 1
ATOM 572 C CA . GLN A 1 86 ? 3.400 -3.250 10.148 1.00 96.69 86 GLN A CA 1
ATOM 573 C C . GLN A 1 86 ? 4.350 -2.059 10.388 1.00 96.69 86 GLN A C 1
ATOM 575 O O . GLN A 1 86 ? 4.552 -1.242 9.485 1.00 96.69 86 GLN A O 1
ATOM 580 N N . PRO A 1 87 ? 4.992 -1.949 11.564 1.00 95.88 87 PRO A N 1
ATOM 581 C CA . PRO A 1 87 ? 5.972 -0.898 11.818 1.00 95.88 87 PRO A CA 1
ATOM 582 C C . PRO A 1 87 ? 7.152 -0.949 10.841 1.00 95.88 87 PRO A C 1
ATOM 584 O O . PRO A 1 87 ? 7.579 -2.026 10.414 1.00 95.88 87 PRO A O 1
ATOM 587 N N . PHE A 1 88 ? 7.727 0.213 10.528 1.00 95.69 88 PHE A N 1
ATOM 588 C CA . PHE A 1 88 ? 8.931 0.265 9.703 1.00 95.69 88 PHE A CA 1
ATOM 589 C C . PHE A 1 88 ? 10.129 -0.375 10.421 1.00 95.69 88 PHE A C 1
ATOM 591 O O . PHE A 1 88 ? 10.304 -0.178 11.627 1.00 95.69 88 PHE A O 1
ATOM 598 N N . PRO A 1 89 ? 11.002 -1.096 9.695 1.00 94.25 89 PRO A N 1
ATOM 599 C CA . PRO A 1 89 ? 12.256 -1.586 10.253 1.00 94.25 89 PRO A CA 1
ATOM 600 C C . PRO A 1 89 ? 13.129 -0.444 10.783 1.00 94.25 89 PRO A C 1
ATOM 602 O O . PRO A 1 89 ? 13.126 0.667 10.243 1.00 94.25 89 PRO A O 1
ATOM 605 N N . GLN A 1 90 ? 13.929 -0.721 11.814 1.00 91.31 90 GLN A N 1
ATOM 606 C CA . GLN A 1 90 ? 14.899 0.254 12.313 1.00 91.31 90 GLN A CA 1
ATOM 607 C C . GLN A 1 90 ? 15.914 0.617 11.222 1.00 91.31 90 GLN A C 1
ATOM 609 O O . GLN A 1 90 ? 16.360 -0.242 10.465 1.00 91.31 90 GLN A O 1
ATOM 614 N N . GLY A 1 91 ? 16.272 1.901 11.132 1.00 87.12 91 GLY A N 1
ATOM 615 C CA . GLY A 1 91 ? 17.209 2.391 10.114 1.00 87.12 91 GLY A CA 1
ATOM 616 C C . GLY A 1 91 ? 16.650 2.424 8.685 1.00 87.12 91 GLY A C 1
ATOM 617 O O . GLY A 1 91 ? 17.401 2.674 7.748 1.00 87.12 91 GLY A O 1
ATOM 618 N N . SER A 1 92 ? 15.343 2.216 8.497 1.00 89.94 92 SER A N 1
ATOM 619 C CA . SER A 1 92 ? 14.664 2.261 7.188 1.00 89.94 92 SER A CA 1
ATOM 620 C C . SER A 1 92 ? 14.598 3.656 6.547 1.00 89.94 92 SER A C 1
ATOM 622 O O . SER A 1 92 ? 14.239 3.777 5.372 1.00 89.94 92 SER A O 1
ATOM 624 N N . GLY A 1 93 ? 14.899 4.709 7.317 1.00 89.06 93 GLY A N 1
ATOM 625 C CA . GLY A 1 93 ? 14.665 6.100 6.919 1.00 89.06 93 GLY A CA 1
ATOM 626 C C . GLY A 1 93 ? 13.180 6.477 6.866 1.00 89.06 93 GLY A C 1
ATOM 627 O O . GLY A 1 93 ? 12.844 7.521 6.310 1.00 89.06 93 GLY A O 1
ATOM 628 N N . CYS A 1 94 ? 12.308 5.628 7.419 1.00 92.56 94 CYS A N 1
ATOM 629 C CA . CYS A 1 94 ? 10.875 5.845 7.529 1.00 92.56 94 CYS A CA 1
ATOM 630 C C . CYS A 1 94 ? 10.426 5.844 8.989 1.00 92.56 94 CYS A C 1
ATOM 632 O O . CYS A 1 94 ? 10.840 5.009 9.791 1.00 92.56 94 CYS A O 1
ATOM 634 N N . ASP A 1 95 ? 9.505 6.750 9.287 1.00 92.62 95 ASP A N 1
ATOM 635 C CA . ASP A 1 95 ? 8.717 6.804 10.511 1.00 92.62 95 ASP A CA 1
ATOM 636 C C . ASP A 1 95 ? 7.308 7.333 10.179 1.00 92.62 95 ASP A C 1
ATOM 638 O O . ASP A 1 95 ? 6.985 7.575 9.009 1.00 92.62 95 ASP A O 1
ATOM 642 N N . GLN A 1 96 ? 6.476 7.531 11.204 1.00 89.44 96 GLN A N 1
ATOM 643 C CA . GLN A 1 96 ? 5.102 8.009 11.036 1.00 89.44 96 GLN A CA 1
ATOM 644 C C . GLN A 1 96 ? 4.989 9.409 10.416 1.00 89.44 96 GLN A C 1
ATOM 646 O O . GLN A 1 96 ? 4.023 9.676 9.703 1.00 89.44 96 GLN A O 1
ATOM 651 N N . GLY A 1 97 ? 5.963 10.293 10.640 1.00 90.75 97 GLY A N 1
ATOM 652 C CA . GLY A 1 97 ? 5.976 11.644 10.073 1.00 90.75 97 GLY A CA 1
ATOM 653 C C . GLY A 1 97 ? 6.486 11.700 8.630 1.00 90.75 97 GLY A C 1
ATOM 654 O O . GLY A 1 97 ? 6.217 12.670 7.917 1.00 90.75 97 GLY A O 1
ATOM 655 N N . VAL A 1 98 ? 7.213 10.670 8.189 1.00 93.69 98 VAL A N 1
ATOM 656 C CA . VAL A 1 98 ? 7.827 10.611 6.854 1.00 93.69 98 VAL A CA 1
ATOM 657 C C . VAL A 1 98 ? 7.034 9.719 5.897 1.00 93.69 98 VAL A C 1
ATOM 659 O O . VAL A 1 98 ? 6.798 10.119 4.756 1.00 93.69 98 VAL A O 1
ATOM 662 N N . CYS A 1 99 ? 6.629 8.530 6.344 1.00 95.19 99 CYS A N 1
ATOM 663 C CA . CYS A 1 99 ? 6.121 7.449 5.490 1.00 95.19 99 CYS A CA 1
ATOM 664 C C . CYS A 1 99 ? 4.704 6.976 5.868 1.00 95.19 99 CYS A C 1
ATOM 666 O O . CYS A 1 99 ? 4.204 5.999 5.302 1.00 95.19 99 CYS A O 1
ATOM 668 N N . GLY A 1 100 ? 4.045 7.673 6.794 1.00 95.69 100 GLY A N 1
ATOM 669 C CA . GLY A 1 100 ? 2.709 7.334 7.280 1.00 95.69 100 GLY A CA 1
ATOM 670 C C . GLY A 1 100 ? 2.711 6.239 8.342 1.00 95.69 100 GLY A C 1
ATOM 671 O O . GLY A 1 100 ? 3.750 5.883 8.882 1.00 95.69 100 GLY A O 1
ATOM 672 N N . ALA A 1 101 ? 1.538 5.696 8.664 1.00 96.81 101 ALA A N 1
ATOM 673 C CA . ALA A 1 101 ? 1.340 4.863 9.855 1.00 96.81 101 ALA A CA 1
ATOM 674 C C . ALA A 1 101 ? 2.213 3.591 9.921 1.00 96.81 101 ALA A C 1
ATOM 676 O O . ALA A 1 101 ? 2.505 3.112 11.015 1.00 96.81 101 ALA A O 1
ATOM 677 N N . GLY A 1 102 ? 2.647 3.066 8.774 1.00 96.81 102 GLY A N 1
ATOM 678 C CA . GLY A 1 102 ? 3.461 1.859 8.662 1.00 96.81 102 GLY A CA 1
ATOM 679 C C . GLY A 1 102 ? 3.418 1.276 7.250 1.00 96.81 102 GLY A C 1
ATOM 680 O O . GLY A 1 102 ? 2.998 1.946 6.304 1.00 96.81 102 GLY A O 1
ATOM 681 N N . ILE A 1 103 ? 3.843 0.023 7.118 1.00 97.44 103 ILE A N 1
ATOM 682 C CA . ILE A 1 103 ? 3.752 -0.789 5.903 1.00 97.44 103 ILE A CA 1
ATOM 683 C C . ILE A 1 103 ? 2.428 -1.564 5.926 1.00 97.44 103 ILE A C 1
ATOM 685 O O . ILE A 1 103 ? 2.069 -2.144 6.945 1.00 97.44 103 ILE A O 1
ATOM 689 N N . LEU A 1 104 ? 1.699 -1.580 4.812 1.00 98.00 104 LEU A N 1
ATOM 690 C CA . LEU A 1 104 ? 0.442 -2.311 4.647 1.00 98.00 104 LEU A CA 1
ATOM 691 C C . LEU A 1 104 ? 0.562 -3.780 5.103 1.00 98.00 104 LEU A C 1
ATOM 693 O O . LEU A 1 104 ? 1.369 -4.530 4.562 1.00 98.00 104 LEU A O 1
ATOM 697 N N . ASP A 1 105 ? -0.295 -4.195 6.041 1.00 97.81 105 ASP A N 1
ATOM 698 C CA . ASP A 1 105 ? -0.491 -5.596 6.438 1.00 97.81 105 ASP A CA 1
ATOM 699 C C . ASP A 1 105 ? -1.976 -5.961 6.299 1.00 97.81 105 ASP A C 1
ATOM 701 O O . ASP A 1 105 ? -2.820 -5.668 7.153 1.00 97.81 105 ASP A O 1
ATOM 705 N N . VAL A 1 106 ? -2.298 -6.600 5.174 1.00 97.12 106 VAL A N 1
ATOM 706 C CA . VAL A 1 106 ? -3.671 -6.986 4.818 1.00 97.12 106 VAL A CA 1
ATOM 707 C C . VAL A 1 106 ? -4.198 -8.097 5.730 1.00 97.12 106 VAL A C 1
ATOM 709 O O . VAL A 1 106 ? -5.385 -8.128 6.055 1.00 97.12 106 VAL A O 1
ATOM 712 N N . ALA A 1 107 ? -3.328 -9.005 6.176 1.00 97.19 107 ALA A N 1
ATOM 713 C CA . ALA A 1 107 ? -3.725 -10.122 7.024 1.00 97.19 107 ALA A CA 1
ATOM 714 C C . ALA A 1 107 ? -4.053 -9.652 8.446 1.00 97.19 107 ALA A C 1
ATOM 716 O O . ALA A 1 107 ? -4.988 -10.162 9.064 1.00 97.19 107 ALA A O 1
ATOM 717 N N . ALA A 1 108 ? -3.300 -8.690 8.982 1.00 97.62 108 ALA A N 1
ATOM 718 C CA . ALA A 1 108 ? -3.643 -8.026 10.236 1.00 97.62 108 ALA A CA 1
ATOM 719 C C . ALA A 1 108 ? -4.947 -7.232 10.118 1.00 97.62 108 ALA A C 1
ATOM 721 O O . ALA A 1 108 ? -5.809 -7.374 10.984 1.00 97.62 108 ALA A O 1
ATOM 722 N N . ALA A 1 109 ? -5.135 -6.495 9.019 1.00 96.94 109 ALA A N 1
ATOM 723 C CA . ALA A 1 109 ? -6.370 -5.756 8.770 1.00 96.94 109 ALA A CA 1
ATOM 724 C C . ALA A 1 109 ? -7.600 -6.680 8.771 1.00 96.94 109 ALA A C 1
ATOM 726 O O . ALA A 1 109 ? -8.564 -6.423 9.485 1.00 96.94 109 ALA A O 1
ATOM 727 N N . LEU A 1 110 ? -7.558 -7.801 8.044 1.00 95.81 110 LEU A N 1
ATOM 728 C CA . LEU A 1 110 ? -8.675 -8.754 7.985 1.00 95.81 110 LEU A CA 1
ATOM 729 C C . LEU A 1 110 ? -8.984 -9.431 9.324 1.00 95.81 110 LEU A C 1
ATOM 731 O O . LEU A 1 110 ? -10.146 -9.717 9.603 1.00 95.81 110 LEU A O 1
ATOM 735 N N . ARG A 1 111 ? -7.965 -9.689 10.153 1.00 95.69 111 ARG A N 1
ATOM 736 C CA . ARG A 1 111 ? -8.156 -10.259 11.498 1.00 95.69 111 ARG A CA 1
ATOM 737 C C . ARG A 1 111 ? -8.871 -9.296 12.442 1.00 95.69 111 ARG A C 1
ATOM 739 O O . ARG A 1 111 ? -9.632 -9.745 13.291 1.00 95.69 111 ARG A O 1
ATOM 746 N N . GLU A 1 112 ? -8.615 -8.000 12.299 1.00 94.94 112 GLU A N 1
ATOM 747 C CA . GLU A 1 112 ? -9.229 -6.946 13.114 1.00 94.94 112 GLU A CA 1
ATOM 748 C C . GLU A 1 112 ? -10.564 -6.454 12.532 1.00 94.94 112 GLU A C 1
ATOM 750 O O . GLU A 1 112 ? -11.369 -5.853 13.246 1.00 94.94 112 GLU A O 1
ATOM 755 N N . ALA A 1 113 ? -10.812 -6.692 11.241 1.00 93.56 113 ALA A N 1
ATOM 756 C CA . ALA A 1 113 ? -12.040 -6.285 10.580 1.00 93.56 113 ALA A CA 1
ATOM 757 C C . ALA A 1 113 ? -13.253 -7.020 11.182 1.00 93.56 113 ALA A C 1
ATOM 759 O O . ALA A 1 113 ? -13.234 -8.248 11.317 1.00 93.56 113 ALA A O 1
ATOM 760 N N . PRO A 1 114 ? -14.348 -6.308 11.502 1.00 90.06 114 PRO A N 1
ATOM 761 C CA . PRO A 1 114 ? -15.556 -6.951 11.990 1.00 90.06 114 PRO A CA 1
ATOM 762 C C . PRO A 1 114 ? -16.156 -7.822 10.886 1.00 90.06 114 PRO A C 1
ATOM 764 O O . PRO A 1 114 ? -16.419 -7.344 9.780 1.00 90.06 114 PRO A O 1
ATOM 767 N N . VAL A 1 115 ? -16.429 -9.090 11.198 1.00 74.12 115 VAL A N 1
ATOM 768 C CA . VAL A 1 115 ? -17.182 -9.978 10.305 1.00 74.12 115 VAL A CA 1
ATOM 769 C C . VAL A 1 115 ? -18.649 -9.617 10.420 1.00 74.12 115 VAL A C 1
ATOM 771 O O . VAL A 1 115 ? -19.403 -10.200 11.197 1.00 74.12 115 VAL A O 1
ATOM 774 N N . ILE A 1 116 ? -19.069 -8.620 9.658 1.00 67.12 116 ILE A N 1
ATOM 775 C CA . ILE A 1 116 ? -20.487 -8.458 9.393 1.00 67.12 116 ILE A CA 1
ATOM 776 C C . ILE A 1 116 ? -20.727 -9.370 8.203 1.00 67.12 116 ILE A C 1
ATOM 778 O O . ILE A 1 116 ? -20.526 -8.960 7.061 1.00 67.12 116 ILE A O 1
ATOM 782 N N . ALA A 1 117 ? -21.081 -10.634 8.482 1.00 53.94 117 ALA A N 1
ATOM 783 C CA . ALA A 1 117 ? -21.662 -11.491 7.460 1.00 53.94 117 ALA A CA 1
ATOM 784 C C . ALA A 1 117 ? -22.707 -10.630 6.772 1.00 53.94 117 ALA A C 1
ATOM 786 O O . ALA A 1 117 ? -23.563 -10.070 7.467 1.00 53.94 117 ALA A O 1
ATOM 787 N N . ALA A 1 118 ? -22.562 -10.440 5.458 1.00 50.94 118 ALA A N 1
ATOM 788 C CA . ALA A 1 118 ? -23.558 -9.735 4.684 1.00 50.94 118 ALA A CA 1
ATOM 789 C C . ALA A 1 118 ? -24.894 -10.287 5.165 1.00 50.94 118 ALA A C 1
ATOM 791 O O . ALA A 1 118 ? -25.144 -11.490 5.035 1.00 50.94 118 ALA A O 1
ATOM 792 N N . ALA A 1 119 ? -25.716 -9.446 5.808 1.00 46.06 119 ALA A N 1
ATOM 793 C CA . ALA A 1 119 ? -27.121 -9.769 5.882 1.00 46.06 119 ALA A CA 1
ATOM 794 C C . ALA A 1 119 ? -27.440 -10.129 4.441 1.00 46.06 119 ALA A C 1
ATOM 796 O O . ALA A 1 119 ? -27.134 -9.338 3.546 1.00 46.06 119 ALA A O 1
ATOM 797 N N . ALA A 1 120 ? -27.872 -11.365 4.214 1.00 48.53 120 ALA A N 1
ATOM 798 C CA . ALA A 1 120 ? -28.295 -11.802 2.910 1.00 48.53 120 ALA A CA 1
ATOM 799 C C . ALA A 1 120 ? -29.510 -10.938 2.554 1.00 48.53 120 ALA A C 1
ATOM 801 O O . ALA A 1 120 ? -30.655 -11.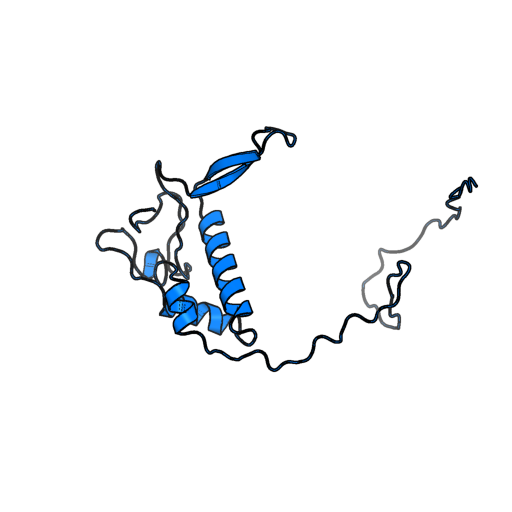363 2.676 1.00 48.53 120 ALA A O 1
ATOM 802 N N . SER A 1 121 ? -29.283 -9.693 2.135 1.00 47.66 121 SER A N 1
ATOM 803 C CA . SER A 1 121 ? -30.119 -9.064 1.150 1.00 47.66 121 SER A CA 1
ATOM 804 C C . SER A 1 121 ? -29.865 -9.922 -0.067 1.00 47.66 121 SER A C 1
ATOM 806 O O . SER A 1 121 ? -28.858 -9.800 -0.763 1.00 47.66 121 SER A O 1
ATOM 808 N N . ALA A 1 122 ? -30.730 -10.924 -0.207 1.00 45.81 122 ALA A N 1
ATOM 809 C CA . ALA A 1 122 ? -30.842 -11.709 -1.404 1.00 45.81 122 ALA A CA 1
ATOM 810 C C . ALA A 1 122 ? -30.666 -10.745 -2.575 1.00 45.81 122 ALA A C 1
ATOM 812 O O . ALA A 1 122 ? -31.482 -9.840 -2.773 1.00 45.81 122 ALA A O 1
ATOM 813 N N . ALA A 1 123 ? -29.575 -10.915 -3.320 1.00 49.66 123 ALA A N 1
ATOM 814 C CA . ALA A 1 123 ? -29.575 -10.470 -4.692 1.00 49.66 123 ALA A CA 1
ATOM 815 C C . ALA A 1 123 ? -30.879 -11.033 -5.275 1.00 49.66 123 ALA A C 1
ATOM 817 O O . ALA A 1 123 ? -31.102 -12.245 -5.141 1.00 49.66 123 ALA A O 1
ATOM 818 N N . PRO A 1 124 ? -31.796 -10.212 -5.818 1.00 46.47 124 PRO A N 1
ATOM 819 C CA . PRO A 1 124 ? -32.910 -10.782 -6.547 1.00 46.47 124 PRO A CA 1
ATOM 820 C C . PRO A 1 124 ? -32.284 -11.695 -7.600 1.00 46.47 124 PRO A C 1
ATOM 822 O O . PRO A 1 124 ? -31.392 -11.270 -8.338 1.00 46.47 124 PRO A O 1
ATOM 825 N N . ALA A 1 125 ? -32.672 -12.974 -7.585 1.00 54.94 125 ALA A N 1
ATOM 826 C CA . ALA A 1 125 ? -32.233 -13.938 -8.581 1.00 54.94 125 ALA A CA 1
ATOM 827 C C . ALA A 1 125 ? -32.365 -13.290 -9.970 1.00 54.94 125 ALA A C 1
ATOM 829 O O . ALA A 1 125 ? -33.352 -12.577 -10.193 1.00 54.94 125 ALA A O 1
ATOM 830 N N . PRO A 1 126 ? -31.409 -13.481 -10.898 1.00 51.62 126 PRO A N 1
ATOM 831 C CA . PRO A 1 126 ? -31.563 -12.938 -12.236 1.00 51.62 126 PRO A CA 1
ATOM 832 C C . PRO A 1 126 ? -32.861 -13.506 -12.808 1.00 51.62 126 PRO A C 1
ATOM 834 O O . PRO A 1 126 ? -32.996 -14.717 -12.989 1.00 51.62 126 PRO A O 1
ATOM 837 N N . ALA A 1 127 ? -33.845 -12.634 -13.031 1.00 55.38 127 ALA A N 1
ATOM 838 C CA . ALA A 1 127 ? -35.044 -13.014 -13.743 1.00 55.38 127 ALA A CA 1
ATOM 839 C C . ALA A 1 127 ? -34.591 -13.489 -15.124 1.00 55.38 127 ALA A C 1
ATOM 841 O O . ALA A 1 127 ? -34.045 -12.723 -15.918 1.00 55.38 127 ALA A O 1
ATOM 842 N N . SER A 1 128 ? -34.767 -14.784 -15.375 1.00 54.97 128 SER A N 1
ATOM 843 C CA . SER A 1 128 ? -34.645 -15.351 -16.706 1.00 54.97 128 SER A CA 1
ATOM 844 C C . SER A 1 128 ? -35.731 -14.724 -17.578 1.00 54.97 128 SER A C 1
ATOM 846 O O . SER A 1 128 ? -36.881 -15.155 -17.581 1.00 54.97 128 SER A O 1
ATOM 848 N N . SER A 1 129 ? -35.370 -13.667 -18.292 1.00 56.91 129 SER A N 1
ATOM 849 C CA . SER A 1 129 ? -36.077 -13.213 -19.480 1.00 56.91 129 SER A CA 1
ATOM 850 C C . SER A 1 129 ? -35.023 -13.031 -20.552 1.00 56.91 129 SER A C 1
ATOM 852 O O . SER A 1 129 ? -34.293 -12.039 -20.572 1.00 56.91 129 SER A O 1
ATOM 854 N N . GLY A 1 130 ? -34.891 -14.043 -21.403 1.00 45.09 130 GLY A N 1
ATOM 855 C CA . GLY A 1 130 ? -34.088 -13.919 -22.602 1.00 45.09 130 GLY A CA 1
ATOM 856 C C . GLY A 1 130 ? -34.540 -12.723 -23.442 1.00 45.09 130 GLY A C 1
ATOM 857 O O . GLY A 1 130 ? -35.729 -12.430 -23.534 1.00 45.09 130 GLY A O 1
ATOM 858 N N . GLY A 1 131 ? -33.568 -12.091 -24.097 1.00 46.66 131 GLY A N 1
ATOM 859 C CA . GLY A 1 131 ? -33.790 -11.317 -25.313 1.00 46.66 131 GLY A CA 1
ATOM 860 C C . GLY A 1 131 ? -33.727 -9.798 -25.169 1.00 46.66 131 GLY A C 1
ATOM 861 O O . GLY A 1 131 ? -34.653 -9.174 -24.674 1.00 46.66 131 GLY A O 1
ATOM 862 N N . GLY A 1 132 ? -32.687 -9.221 -25.780 1.00 46.22 132 GLY A N 1
ATOM 863 C CA . GLY A 1 132 ? -32.795 -7.961 -26.523 1.00 46.22 132 GLY A CA 1
ATOM 864 C C . GLY A 1 132 ? -32.586 -6.678 -25.720 1.00 46.22 132 GLY A C 1
ATOM 865 O O . GLY A 1 132 ? -33.260 -6.415 -24.736 1.00 46.22 132 GLY A O 1
ATOM 866 N N . GLY A 1 133 ? -31.636 -5.860 -26.178 1.00 53.59 133 GLY A N 1
ATOM 867 C CA . GLY A 1 133 ? -31.226 -4.618 -25.532 1.00 53.59 133 GLY A CA 1
ATOM 868 C C . GLY A 1 133 ? -32.317 -3.555 -25.386 1.00 53.59 133 GLY A C 1
ATOM 869 O O . GLY A 1 133 ? -33.27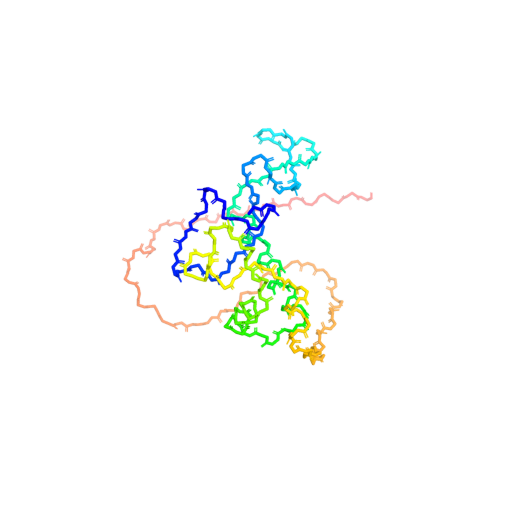6 -3.487 -26.151 1.00 53.59 133 GLY A O 1
ATOM 870 N N . GLY A 1 134 ? -32.102 -2.662 -24.422 1.00 44.81 134 GLY A N 1
ATOM 871 C CA . GLY A 1 134 ? -32.897 -1.451 -24.261 1.00 44.81 134 GLY A CA 1
ATOM 872 C C . GLY A 1 134 ? -32.473 -0.644 -23.039 1.00 44.81 134 GLY A C 1
ATOM 873 O O . GLY A 1 134 ? -32.681 -1.064 -21.906 1.00 44.81 134 GLY A O 1
ATOM 874 N N . CYS A 1 135 ? -31.887 0.530 -23.269 1.00 42.81 135 CYS A N 1
ATOM 875 C CA . CYS A 1 135 ? -31.626 1.540 -22.247 1.00 42.81 135 CYS A CA 1
ATOM 876 C C . CYS A 1 135 ? -32.965 2.174 -21.831 1.00 42.81 135 CYS A C 1
ATOM 878 O O . CYS A 1 135 ? -33.671 2.719 -22.681 1.00 42.81 135 CYS A O 1
ATOM 880 N N . VAL A 1 136 ? -33.318 2.140 -20.545 1.00 43.16 136 VAL A N 1
ATOM 881 C CA . VAL A 1 136 ? -34.518 2.820 -20.030 1.00 43.16 136 VAL A CA 1
ATOM 882 C C . VAL A 1 136 ? -34.157 4.251 -19.631 1.00 43.16 136 VAL A C 1
ATOM 884 O O . VAL A 1 136 ? -33.443 4.474 -18.658 1.00 43.16 136 VAL A O 1
ATOM 887 N N . MET A 1 137 ? -34.677 5.228 -20.376 1.00 38.22 137 MET A N 1
ATOM 888 C CA . MET A 1 137 ? -34.702 6.640 -19.982 1.00 38.22 137 MET A CA 1
ATOM 889 C C . MET A 1 137 ? -35.919 6.885 -19.083 1.00 38.22 137 MET A C 1
ATOM 891 O O . MET A 1 137 ? -37.052 6.656 -19.509 1.00 38.22 137 MET A O 1
ATOM 895 N N . LYS A 1 138 ? -35.711 7.387 -17.861 1.00 36.59 138 LYS A N 1
ATOM 896 C CA . LYS A 1 138 ? -36.792 7.917 -17.017 1.00 36.59 138 LYS A CA 1
ATOM 897 C C . LYS A 1 138 ? -36.827 9.438 -17.168 1.00 36.59 138 LYS A C 1
ATOM 899 O O . LYS A 1 138 ? -35.903 10.122 -16.745 1.00 36.59 138 LYS A O 1
ATOM 904 N N . GLY A 1 139 ? -37.859 9.934 -17.847 1.00 36.25 139 GLY A N 1
ATOM 905 C CA . GLY A 1 139 ? -38.096 11.355 -18.101 1.00 36.25 139 GLY A CA 1
ATOM 906 C C . GLY A 1 139 ? -38.979 12.035 -17.048 1.00 36.25 139 GLY A C 1
ATOM 907 O O . GLY A 1 139 ? -39.723 11.370 -16.329 1.00 36.25 139 GLY A O 1
ATOM 908 N N . GLY A 1 140 ? -38.912 13.370 -17.048 1.00 35.62 140 GLY A N 1
ATOM 909 C CA . GLY A 1 140 ? -39.776 14.310 -16.318 1.00 35.62 140 GLY A CA 1
ATOM 910 C C . GLY A 1 140 ? -38.976 15.194 -15.352 1.00 35.62 140 GLY A C 1
ATOM 911 O O . GLY A 1 140 ? -38.208 14.643 -14.578 1.00 35.62 140 GLY A O 1
ATOM 912 N N . THR A 1 141 ? -39.060 16.527 -15.264 1.00 34.94 141 THR A N 1
ATOM 913 C CA . THR A 1 141 ? -39.744 17.637 -15.975 1.00 34.94 141 THR A CA 1
ATOM 914 C C . THR A 1 141 ? -39.401 18.904 -15.159 1.00 34.94 141 THR A C 1
ATOM 916 O O . THR A 1 141 ? -39.683 18.872 -13.968 1.00 34.94 141 THR A O 1
ATOM 919 N N . GLY A 1 142 ? -38.851 19.969 -15.775 1.00 35.38 142 GLY A N 1
ATOM 920 C CA . GLY A 1 142 ? -38.687 21.347 -15.225 1.00 35.38 142 GLY A CA 1
ATOM 921 C C . GLY A 1 142 ? -37.679 21.508 -14.064 1.00 35.38 142 GLY A C 1
ATOM 922 O O . GLY A 1 142 ? -37.648 20.686 -13.166 1.00 35.38 142 GLY A O 1
ATOM 923 N N . ASP A 1 143 ? -36.776 22.490 -13.975 1.00 39.69 143 ASP A N 1
ATOM 924 C CA . ASP A 1 143 ? -36.664 23.794 -14.625 1.00 39.69 143 ASP A CA 1
ATOM 925 C C . ASP A 1 143 ? -35.184 24.216 -14.734 1.00 39.69 143 ASP A C 1
ATOM 927 O O . ASP A 1 143 ? -34.377 24.020 -13.823 1.00 39.69 143 ASP A O 1
ATOM 931 N N . LEU A 1 144 ? -34.831 24.788 -15.886 1.00 39.12 144 LEU A N 1
ATOM 932 C CA . LEU A 1 144 ? -33.496 25.250 -16.267 1.00 39.12 144 LEU A CA 1
ATOM 933 C C . LEU A 1 144 ? -33.379 26.763 -16.032 1.00 39.12 144 LEU A C 1
ATOM 935 O O . LEU A 1 144 ? -34.054 27.541 -16.698 1.00 39.12 144 LEU A O 1
ATOM 939 N N . SER A 1 145 ? -32.443 27.183 -15.179 1.00 32.19 145 SER A N 1
ATOM 940 C CA . SER A 1 145 ? -31.790 28.493 -15.292 1.00 32.19 145 SER A CA 1
ATOM 941 C C . SER A 1 145 ? -30.317 28.260 -15.611 1.00 32.19 145 SER A C 1
ATOM 943 O O . SER A 1 145 ? -29.464 28.228 -14.725 1.00 32.19 145 SER A O 1
ATOM 945 N N . TRP A 1 146 ? -30.018 28.071 -16.894 1.00 29.84 146 TRP A N 1
ATOM 946 C CA . TRP A 1 146 ? -28.662 28.174 -17.422 1.00 29.84 146 TRP A CA 1
ATOM 947 C C . TRP A 1 146 ? -28.737 28.992 -18.705 1.00 29.84 146 TRP A C 1
ATOM 949 O O . TRP A 1 146 ? -29.407 28.610 -19.664 1.00 29.84 146 TRP A O 1
ATOM 959 N N . GLY A 1 147 ? -28.144 30.184 -18.652 1.00 36.59 147 GLY A N 1
ATOM 960 C CA . GLY A 1 147 ? -28.217 31.199 -19.691 1.00 36.59 147 GLY A CA 1
ATOM 961 C C . GLY A 1 147 ? -27.833 30.657 -21.066 1.00 36.59 147 GLY A C 1
ATOM 962 O O . GLY A 1 147 ? -26.796 30.027 -21.246 1.00 36.59 147 GLY A O 1
ATOM 963 N N . MET A 1 148 ? -28.729 30.930 -22.009 1.00 45.78 148 MET A N 1
ATOM 964 C CA . MET A 1 148 ? -28.655 30.749 -23.456 1.00 45.78 148 MET A CA 1
ATOM 965 C C . MET A 1 148 ? -27.238 30.783 -24.049 1.00 45.78 148 MET A C 1
ATOM 967 O O . MET A 1 148 ? -26.650 31.848 -24.194 1.00 45.78 148 MET A O 1
ATOM 971 N N . PHE A 1 149 ? -26.769 29.620 -24.510 1.00 35.31 149 PHE A N 1
ATOM 972 C CA . PHE A 1 149 ? -25.870 29.471 -25.670 1.00 35.31 149 PHE A CA 1
ATOM 973 C C . PHE A 1 149 ? -26.117 28.141 -26.418 1.00 35.31 149 PHE A C 1
ATOM 975 O O . PHE A 1 149 ? -25.234 27.589 -27.069 1.00 35.31 149 PHE A O 1
ATOM 982 N N . PHE A 1 150 ? -27.340 27.607 -26.327 1.00 44.19 150 PHE A N 1
ATOM 983 C CA . PHE A 1 150 ? -27.764 26.366 -26.976 1.00 44.19 150 PHE A CA 1
ATOM 984 C C . PHE A 1 150 ? -29.008 26.609 -27.829 1.00 44.19 150 PHE A C 1
ATOM 986 O O . PHE A 1 150 ? -29.882 27.374 -27.436 1.00 44.19 150 PHE A O 1
ATOM 993 N N . PHE A 1 151 ? -29.084 25.867 -28.936 1.00 31.52 151 PHE A N 1
ATOM 994 C CA . PHE A 1 151 ? -30.138 25.836 -29.954 1.00 31.52 151 PHE A CA 1
ATOM 995 C C . PHE A 1 151 ? -30.114 26.981 -30.971 1.00 31.52 151 PHE A C 1
ATOM 997 O O . PHE A 1 151 ? -30.676 28.043 -30.742 1.00 31.52 151 PHE A O 1
ATOM 1004 N N . TRP A 1 152 ? -29.601 26.702 -32.175 1.00 27.25 152 TRP A N 1
ATOM 1005 C CA . TRP A 1 152 ? -30.438 26.254 -33.304 1.00 27.25 152 TRP A CA 1
ATOM 1006 C C . TRP A 1 152 ? -29.632 26.305 -34.615 1.00 27.25 152 TRP A C 1
ATOM 1008 O O . TRP A 1 152 ? -29.136 27.366 -34.968 1.00 27.25 152 TRP A O 1
ATOM 1018 N N . LEU A 1 153 ? -29.504 25.180 -35.333 1.00 32.09 153 LEU A N 1
ATOM 1019 C CA . LEU A 1 153 ? -29.707 25.082 -36.791 1.00 32.09 153 LEU A CA 1
ATOM 1020 C C . LEU A 1 153 ? -29.588 23.609 -37.247 1.00 32.09 153 LEU A C 1
ATOM 1022 O O . LEU A 1 153 ? -28.532 22.987 -37.205 1.00 32.09 153 LEU A O 1
ATOM 1026 N N . LEU A 1 154 ? -30.735 23.115 -37.718 1.00 3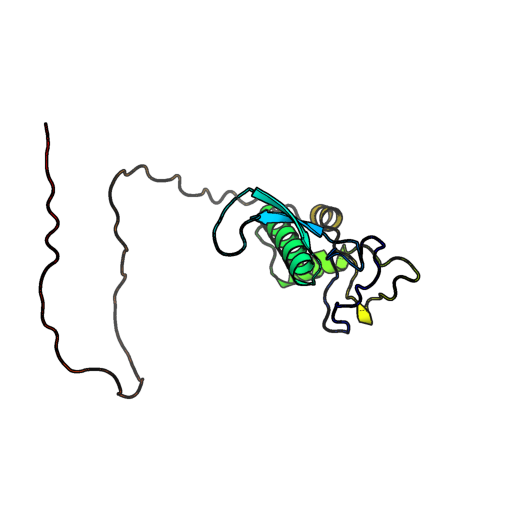4.53 154 LEU A N 1
ATOM 1027 C CA . LEU A 1 154 ? -30.976 21.989 -38.627 1.00 34.53 154 LEU A CA 1
ATOM 1028 C C . LEU A 1 154 ? -30.770 20.545 -38.139 1.00 34.53 154 LEU A C 1
ATOM 1030 O O . LEU A 1 154 ? -29.882 19.806 -38.548 1.00 34.53 154 LEU A O 1
ATOM 1034 N N . PHE A 1 155 ? -31.811 20.087 -37.445 1.00 44.28 155 PHE A N 1
ATOM 1035 C CA . PHE A 1 155 ? -32.519 18.850 -37.786 1.00 44.28 155 PHE A CA 1
ATOM 1036 C C . PHE A 1 155 ? -32.629 18.642 -39.314 1.00 44.28 155 PHE A C 1
ATOM 1038 O O . PHE A 1 155 ? -33.362 19.378 -39.968 1.00 44.28 155 PHE A O 1
ATOM 1045 N N . LEU A 1 156 ? -32.037 17.577 -39.865 1.00 40.59 156 LEU A N 1
ATOM 1046 C CA . LEU A 1 156 ? -32.639 16.857 -40.992 1.00 40.59 156 LEU A CA 1
ATOM 1047 C C . LEU A 1 156 ? -32.353 15.349 -40.909 1.00 40.59 156 LEU A C 1
ATOM 1049 O O . LEU A 1 156 ? -31.225 14.877 -40.838 1.00 40.59 156 LEU A O 1
ATOM 1053 N N . ARG A 1 157 ? -33.459 14.607 -40.899 1.00 50.06 157 ARG A N 1
ATOM 1054 C CA . ARG A 1 157 ? -33.600 13.152 -40.857 1.00 50.06 157 ARG A CA 1
ATOM 1055 C C . ARG A 1 157 ? -32.997 12.459 -42.088 1.00 50.06 157 ARG A C 1
ATOM 1057 O O . ARG A 1 157 ? -33.307 12.873 -43.200 1.00 50.06 157 ARG A O 1
ATOM 1064 N N . ARG A 1 158 ? -32.372 11.288 -41.891 1.00 42.38 158 ARG A N 1
ATOM 1065 C CA . ARG A 1 158 ? -32.666 9.992 -42.568 1.00 42.38 158 ARG A CA 1
ATOM 1066 C C . ARG A 1 158 ? -31.597 8.956 -42.161 1.00 42.38 158 ARG A C 1
ATOM 1068 O O . ARG A 1 158 ? -30.425 9.163 -42.410 1.00 42.38 158 ARG A O 1
ATOM 1075 N N . LYS A 1 159 ? -31.938 7.943 -41.358 1.00 41.88 159 LYS A N 1
ATOM 1076 C CA . LYS A 1 159 ? -32.532 6.641 -41.741 1.00 41.88 159 LYS A CA 1
ATOM 1077 C C . LYS A 1 159 ? -31.436 5.592 -41.986 1.00 41.88 159 LYS A C 1
ATOM 1079 O O . LYS A 1 159 ? -31.022 5.379 -43.117 1.00 41.88 159 LYS A O 1
ATOM 1084 N N . CYS A 1 160 ? -30.990 4.938 -40.910 1.00 36.25 160 CYS A N 1
ATOM 1085 C CA . CYS A 1 160 ? -30.190 3.720 -41.009 1.00 36.25 160 CYS A CA 1
ATOM 1086 C C . CYS A 1 160 ? -31.060 2.603 -41.596 1.00 36.25 160 CYS A C 1
ATOM 1088 O O . CYS A 1 160 ? -32.110 2.268 -41.047 1.00 36.25 160 CYS A O 1
ATOM 1090 N N . ILE A 1 161 ? -30.623 2.070 -42.734 1.00 48.97 161 ILE A N 1
ATOM 1091 C CA . ILE A 1 161 ? -31.128 0.847 -43.347 1.00 48.97 161 ILE A CA 1
ATOM 1092 C C . ILE A 1 161 ? -30.168 -0.268 -42.906 1.00 48.97 161 ILE A C 1
ATOM 1094 O O . ILE A 1 161 ? -28.960 -0.155 -43.097 1.00 48.97 161 ILE A O 1
ATOM 1098 N N . GLY A 1 162 ? -30.687 -1.302 -42.250 1.00 39.53 162 GLY A N 1
ATOM 1099 C CA . GLY A 1 162 ? -29.938 -2.495 -41.856 1.00 39.53 162 GLY A CA 1
ATOM 1100 C C . GLY A 1 162 ? -30.606 -3.710 -42.482 1.00 39.53 162 GLY A C 1
ATOM 1101 O O . GLY A 1 162 ? -31.733 -4.049 -42.132 1.00 39.53 162 GLY A O 1
ATOM 1102 N N . ARG A 1 163 ? -29.937 -4.291 -43.474 1.00 40.19 163 ARG A N 1
ATOM 1103 C CA . ARG A 1 163 ? -30.353 -5.440 -44.283 1.00 40.19 163 ARG A CA 1
ATOM 1104 C C . ARG A 1 163 ? -30.175 -6.718 -43.452 1.00 40.19 163 ARG A C 1
ATOM 1106 O O . ARG A 1 163 ? -29.059 -7.000 -43.037 1.00 40.19 163 ARG A O 1
ATOM 1113 N N . HIS A 1 164 ? -31.244 -7.479 -43.224 1.00 37.41 164 HIS A N 1
ATOM 1114 C CA . HIS A 1 164 ? -31.155 -8.860 -42.741 1.00 37.41 164 HIS A CA 1
ATOM 1115 C C . HIS A 1 164 ? -31.262 -9.800 -43.944 1.00 37.41 164 HIS A C 1
ATOM 1117 O O . HIS A 1 164 ? -32.306 -9.856 -44.594 1.00 37.41 164 HIS A O 1
ATOM 1123 N N . GLU A 1 165 ? -30.183 -10.517 -44.250 1.00 48.09 165 GLU A N 1
ATOM 1124 C CA . GLU A 1 165 ? -30.233 -11.704 -45.103 1.00 48.09 165 GLU A CA 1
ATOM 1125 C C . GLU A 1 165 ? -30.651 -12.897 -44.237 1.00 48.09 165 GLU A C 1
ATOM 1127 O O . GLU A 1 165 ? -29.984 -13.246 -43.265 1.00 48.09 165 GLU A O 1
ATOM 1132 N N . ALA A 1 166 ? -31.798 -13.484 -44.577 1.00 44.22 166 ALA A N 1
ATOM 1133 C CA . ALA A 1 166 ? -32.244 -14.776 -44.085 1.00 44.22 166 ALA A CA 1
ATOM 1134 C C . ALA A 1 166 ? -31.817 -15.839 -45.106 1.00 44.22 166 ALA A C 1
ATOM 1136 O O . ALA A 1 166 ? -32.273 -15.813 -46.250 1.00 44.22 166 ALA A O 1
ATOM 1137 N N . GLY A 1 167 ? -30.946 -16.758 -44.699 1.00 44.44 167 GLY A N 1
ATOM 1138 C CA . GLY A 1 167 ? -30.617 -17.974 -45.439 1.00 44.44 167 GLY A CA 1
ATOM 1139 C C . GLY A 1 167 ? -31.118 -19.183 -44.658 1.00 44.44 167 GLY A C 1
ATOM 1140 O O . GLY A 1 167 ? -30.812 -19.295 -43.475 1.00 44.44 167 GLY A O 1
ATOM 1141 N N . ARG A 1 168 ? -31.941 -19.998 -45.326 1.00 49.47 168 ARG A N 1
ATOM 1142 C CA . ARG A 1 168 ? -32.512 -21.276 -44.872 1.00 49.47 168 ARG A CA 1
ATOM 1143 C C . ARG A 1 168 ? -31.468 -22.271 -44.385 1.00 49.47 168 ARG A C 1
ATOM 1145 O O . ARG A 1 168 ? -30.390 -22.315 -45.014 1.00 49.47 168 ARG A O 1
#

pLDDT: mean 77.82, std 23.93, range [27.25, 98.06]